Protein AF-A0A956UAB2-F1 (afdb_monomer_lite)

Secondary structure (DSSP, 8-state):
-HHHHHHHH-S-------SSS--EEEETTEEEEEHHHHSBPPPHHHHHHHHHHHHTT--HHHHHHHHHHSSSS--BHHHHHHHHHHTTS--

Structure (mmCIF, N/CA/C/O backbone):
data_AF-A0A956UAB2-F1
#
_entry.id   AF-A0A956UAB2-F1
#
loop_
_atom_site.group_PDB
_atom_site.id
_atom_site.type_symbol
_atom_site.label_atom_id
_atom_site.label_alt_id
_atom_site.label_comp_id
_atom_site.label_asym_id
_atom_site.label_entity_id
_atom_s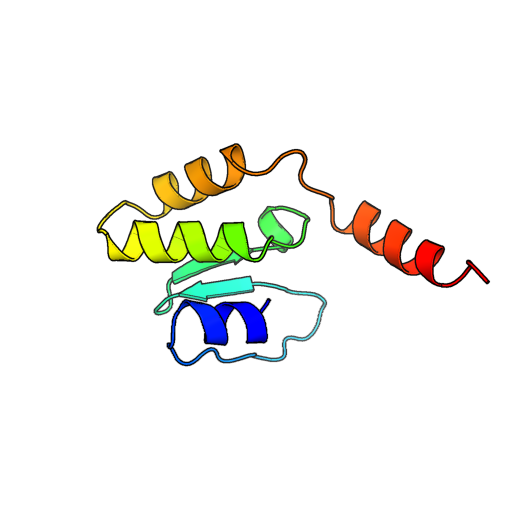ite.label_seq_id
_atom_site.pdbx_PDB_ins_code
_atom_site.Cartn_x
_atom_site.Cartn_y
_atom_site.Cartn_z
_atom_site.occupancy
_atom_site.B_iso_or_equiv
_atom_site.auth_seq_id
_atom_site.auth_comp_id
_atom_site.auth_asym_id
_atom_site.auth_atom_id
_atom_site.pdbx_PDB_model_num
ATOM 1 N N . MET A 1 1 ? 5.595 -7.403 -4.867 1.00 74.44 1 MET A N 1
ATOM 2 C CA . MET A 1 1 ? 4.489 -6.766 -4.128 1.00 74.44 1 MET A CA 1
ATOM 3 C C . MET A 1 1 ? 3.602 -7.777 -3.423 1.00 74.44 1 MET A C 1
ATOM 5 O O . MET A 1 1 ? 3.953 -8.043 -2.299 1.00 74.44 1 MET A O 1
ATOM 9 N N . ALA A 1 2 ? 2.550 -8.386 -3.995 1.00 71.81 2 ALA A N 1
ATOM 10 C CA . ALA A 1 2 ? 1.686 -9.306 -3.214 1.00 71.81 2 ALA A CA 1
ATOM 11 C C . ALA A 1 2 ? 2.485 -10.411 -2.484 1.00 71.81 2 ALA A C 1
ATOM 13 O O . ALA A 1 2 ? 2.522 -10.429 -1.263 1.00 71.81 2 ALA A O 1
ATOM 14 N N . ALA A 1 3 ? 3.283 -11.189 -3.222 1.00 75.88 3 ALA A N 1
ATOM 15 C CA . ALA A 1 3 ? 4.166 -12.208 -2.638 1.00 75.88 3 ALA A CA 1
ATOM 16 C C . ALA A 1 3 ? 5.208 -11.662 -1.632 1.00 75.88 3 ALA A C 1
ATOM 18 O O . ALA A 1 3 ? 5.629 -12.366 -0.727 1.00 75.88 3 ALA A O 1
ATOM 19 N N . GLU A 1 4 ? 5.634 -10.406 -1.790 1.00 77.38 4 GLU A N 1
ATOM 20 C CA . GLU A 1 4 ? 6.599 -9.753 -0.890 1.00 77.38 4 GLU A CA 1
ATOM 21 C C . GLU A 1 4 ? 5.927 -9.297 0.414 1.00 77.38 4 GLU A C 1
ATOM 23 O O . GLU A 1 4 ? 6.535 -9.339 1.479 1.00 77.38 4 GLU A O 1
ATOM 28 N N . LEU A 1 5 ? 4.663 -8.873 0.337 1.00 79.25 5 LEU A N 1
ATOM 29 C CA . LEU A 1 5 ? 3.853 -8.511 1.496 1.00 79.25 5 LEU A CA 1
ATOM 30 C C . LEU A 1 5 ? 3.481 -9.757 2.306 1.00 79.25 5 LEU A C 1
ATOM 32 O O . LEU A 1 5 ? 3.610 -9.724 3.524 1.00 79.25 5 LEU A O 1
ATOM 36 N N . GLU A 1 6 ? 3.118 -10.861 1.647 1.00 78.56 6 GLU A N 1
ATOM 37 C CA . GLU A 1 6 ? 2.844 -12.155 2.300 1.00 78.56 6 GLU A CA 1
ATOM 38 C C . GLU A 1 6 ? 4.043 -12.654 3.112 1.00 78.56 6 GLU A C 1
ATOM 40 O O . GLU A 1 6 ? 3.890 -13.082 4.255 1.00 78.56 6 GLU A O 1
ATOM 45 N N . GLU A 1 7 ? 5.252 -12.552 2.552 1.00 79.38 7 GLU A N 1
ATOM 46 C CA . GLU A 1 7 ? 6.484 -12.956 3.236 1.00 79.38 7 GLU A CA 1
ATOM 47 C C . GLU A 1 7 ? 6.759 -12.109 4.490 1.00 79.38 7 GLU A C 1
ATOM 49 O O . GLU A 1 7 ? 7.243 -12.623 5.498 1.00 79.38 7 GLU A O 1
ATOM 54 N N . ARG A 1 8 ? 6.447 -10.808 4.440 1.00 77.69 8 ARG A N 1
ATOM 55 C CA . ARG A 1 8 ? 6.819 -9.844 5.487 1.00 77.69 8 ARG A CA 1
ATOM 56 C C . ARG A 1 8 ? 5.776 -9.651 6.575 1.00 77.69 8 ARG A C 1
ATOM 58 O O . ARG A 1 8 ? 6.151 -9.373 7.710 1.00 77.69 8 ARG A O 1
ATOM 65 N N . LEU A 1 9 ? 4.496 -9.725 6.227 1.00 74.75 9 LEU A N 1
ATOM 66 C CA . LEU A 1 9 ? 3.390 -9.478 7.151 1.00 74.75 9 LEU A CA 1
ATOM 67 C C . LEU A 1 9 ? 2.842 -10.777 7.746 1.00 74.75 9 LEU A C 1
ATOM 69 O O . LEU A 1 9 ? 2.179 -10.722 8.773 1.00 74.75 9 LEU A O 1
ATOM 73 N N . ALA A 1 10 ? 3.141 -11.938 7.144 1.00 66.00 10 ALA A N 1
ATOM 74 C CA . ALA A 1 10 ? 2.589 -13.237 7.541 1.00 66.00 10 ALA A CA 1
ATOM 75 C C . ALA A 1 10 ? 1.043 -13.252 7.634 1.00 66.00 10 ALA A C 1
ATOM 77 O O . ALA A 1 10 ? 0.465 -14.126 8.282 1.00 66.00 10 ALA A O 1
ATOM 78 N N . GLU A 1 11 ? 0.386 -12.295 6.974 1.00 72.19 11 GLU A N 1
ATOM 79 C CA . GLU A 1 11 ? -1.062 -12.164 6.853 1.00 72.19 11 GLU A CA 1
ATOM 80 C C . GLU A 1 11 ? -1.519 -12.585 5.451 1.00 72.19 11 GLU A C 1
ATOM 82 O O . GLU A 1 11 ? -0.749 -12.584 4.486 1.00 72.19 11 GLU A O 1
ATOM 87 N N . GLU A 1 12 ? -2.785 -12.982 5.348 1.00 72.06 12 GLU A N 1
ATOM 88 C CA . GLU A 1 12 ? -3.386 -13.428 4.096 1.00 72.06 12 GLU A CA 1
ATOM 89 C C . GLU A 1 12 ? -3.569 -12.226 3.158 1.00 72.06 12 GLU A C 1
ATOM 91 O O . GLU A 1 12 ? -4.344 -11.317 3.449 1.00 72.06 12 GLU A O 1
ATOM 96 N N . THR A 1 13 ? -2.852 -12.206 2.029 1.00 79.19 13 THR A N 1
ATOM 97 C CA . THR A 1 13 ? -3.077 -11.192 0.992 1.00 79.19 13 THR A CA 1
ATOM 98 C C . THR A 1 13 ? -3.928 -11.772 -0.126 1.00 79.19 13 THR A C 1
ATOM 100 O O . THR A 1 13 ? -3.630 -12.831 -0.675 1.00 79.19 13 THR A O 1
ATOM 103 N N . GLU A 1 14 ? -4.998 -11.072 -0.495 1.00 82.19 14 GLU A N 1
ATOM 104 C CA . GLU A 1 14 ? -5.831 -11.461 -1.628 1.00 82.19 14 GLU A CA 1
ATOM 105 C C . GLU A 1 14 ? -5.533 -10.571 -2.837 1.00 82.19 14 GLU A C 1
ATOM 107 O O . GLU A 1 14 ? -5.642 -9.344 -2.785 1.00 82.19 14 GLU A O 1
ATOM 112 N N . LEU A 1 15 ? -5.199 -11.190 -3.974 1.00 82.12 15 LEU A N 1
ATOM 113 C CA . LEU A 1 15 ? -5.077 -10.470 -5.238 1.00 82.12 15 LEU A CA 1
ATOM 114 C C . LEU A 1 15 ? -6.408 -10.474 -5.999 1.00 82.12 15 LEU A C 1
ATOM 116 O O . LEU A 1 15 ? -6.691 -11.372 -6.799 1.00 82.12 15 LEU A O 1
ATOM 120 N N . VAL A 1 16 ? -7.190 -9.412 -5.826 1.00 83.81 16 VAL A N 1
ATOM 121 C CA . VAL A 1 16 ? -8.449 -9.224 -6.556 1.00 83.81 16 VAL A CA 1
ATOM 122 C C . VAL A 1 16 ? -8.172 -8.695 -7.969 1.00 83.81 16 VAL A C 1
ATOM 124 O O . VAL A 1 16 ? -7.679 -7.583 -8.170 1.00 83.81 16 VAL A O 1
ATOM 127 N N . LYS A 1 17 ? -8.501 -9.490 -8.997 1.00 79.56 17 LYS A N 1
ATOM 128 C CA . LYS A 1 17 ? -8.366 -9.060 -10.400 1.00 79.56 17 LYS A CA 1
ATOM 129 C C . LYS A 1 17 ? -9.409 -7.995 -10.733 1.00 79.56 17 LYS A C 1
ATOM 131 O O . LYS A 1 17 ? -10.594 -8.296 -10.831 1.00 79.56 17 LYS A O 1
ATOM 136 N N . SER A 1 18 ? -8.950 -6.778 -11.008 1.00 77.50 18 SER A N 1
ATOM 137 C CA . SER A 1 18 ? -9.792 -5.685 -11.500 1.00 77.50 18 SER A CA 1
ATOM 138 C C . SER A 1 18 ? -9.601 -5.439 -13.002 1.00 77.50 18 SER A C 1
ATOM 140 O O . SER A 1 18 ? -8.508 -5.597 -13.552 1.00 77.50 18 SER A O 1
ATOM 142 N N . SER A 1 19 ? -10.675 -5.042 -13.688 1.00 77.06 19 SE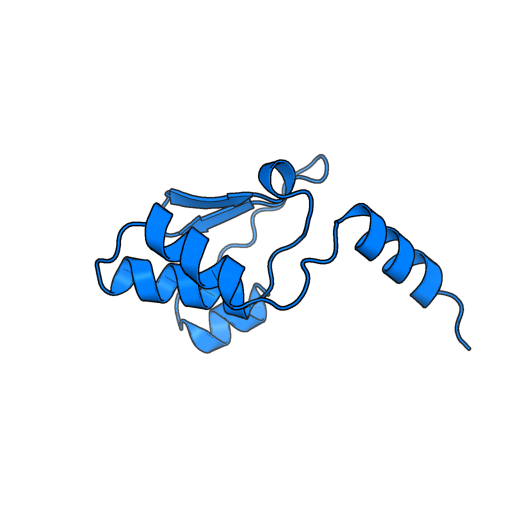R A N 1
ATOM 143 C CA . SER A 1 19 ? -10.652 -4.606 -15.090 1.00 77.06 19 SER A CA 1
ATOM 144 C C . SER A 1 19 ? -10.473 -3.086 -15.200 1.00 77.06 19 SER A C 1
ATOM 146 O O . SER A 1 19 ? -10.942 -2.340 -14.347 1.00 77.06 19 SER A O 1
ATOM 148 N N . GLY A 1 20 ? -9.846 -2.597 -16.277 1.00 79.56 20 GLY A N 1
ATOM 149 C CA . GLY A 1 20 ? -9.754 -1.151 -16.555 1.00 79.56 20 GLY A CA 1
ATOM 150 C C . GLY A 1 20 ? -8.510 -0.443 -16.003 1.00 79.56 20 GLY A C 1
ATOM 151 O O . GLY A 1 20 ? -8.467 0.783 -15.968 1.00 79.56 20 GLY A O 1
ATOM 152 N N . GLY A 1 21 ? -7.478 -1.190 -15.597 1.00 79.88 21 GLY A N 1
ATOM 153 C CA . GLY A 1 21 ? -6.186 -0.615 -15.194 1.00 79.88 21 GLY A CA 1
ATOM 154 C C . GLY A 1 21 ? -6.179 0.050 -13.813 1.00 79.88 21 GLY A C 1
ATOM 155 O O . GLY A 1 21 ? -5.258 0.827 -13.520 1.00 79.88 21 GLY A O 1
ATOM 156 N N . ILE A 1 22 ? -7.189 -0.261 -12.996 1.00 86.31 22 ILE A N 1
ATOM 157 C CA . ILE A 1 22 ? -7.288 0.102 -11.581 1.00 86.31 22 ILE A CA 1
ATOM 158 C C . ILE A 1 22 ? -6.263 -0.718 -10.798 1.00 86.31 22 ILE A C 1
ATOM 160 O O . ILE A 1 22 ? -6.074 -1.905 -11.056 1.00 86.31 22 ILE A O 1
ATOM 164 N N . PHE A 1 23 ? -5.578 -0.054 -9.874 1.00 87.75 23 PHE A N 1
ATOM 165 C CA . PHE A 1 23 ? -4.698 -0.696 -8.912 1.00 87.75 23 PHE A CA 1
ATOM 166 C C . PHE A 1 23 ? -4.872 0.028 -7.585 1.00 87.75 23 PHE A C 1
ATOM 168 O O . PHE A 1 23 ? -4.538 1.213 -7.474 1.00 87.75 23 PHE A O 1
ATOM 175 N N . GLU A 1 24 ? -5.446 -0.681 -6.629 1.00 91.38 24 GLU A N 1
ATOM 176 C CA . GLU A 1 24 ? -5.788 -0.198 -5.299 1.00 91.38 24 GLU A CA 1
ATOM 177 C C . GLU A 1 24 ? -5.298 -1.233 -4.293 1.00 91.38 24 GLU A C 1
ATOM 179 O O . GLU A 1 24 ? -5.237 -2.423 -4.607 1.00 91.38 24 GLU A O 1
ATOM 184 N N . VAL A 1 25 ? -4.866 -0.752 -3.133 1.00 91.50 25 VAL A N 1
ATOM 185 C CA . VAL A 1 25 ? -4.442 -1.587 -2.012 1.00 91.50 25 VAL A CA 1
ATOM 186 C C . VAL A 1 25 ? -5.294 -1.183 -0.826 1.00 91.50 25 VAL A C 1
ATOM 188 O O . VAL A 1 25 ? -5.364 0.006 -0.495 1.00 91.50 25 VAL A O 1
ATOM 191 N N . GLU A 1 26 ? -5.934 -2.173 -0.223 1.00 92.25 26 GLU A N 1
ATOM 192 C CA . GLU A 1 26 ? -6.773 -2.020 0.955 1.00 92.25 26 GLU A CA 1
ATOM 193 C C . GLU A 1 26 ? -6.198 -2.853 2.098 1.00 92.25 26 GLU A C 1
ATOM 195 O O . GLU A 1 26 ? -5.693 -3.951 1.868 1.00 92.25 26 GLU A O 1
ATOM 200 N N . ASP A 1 27 ? -6.290 -2.323 3.313 1.00 89.94 27 ASP A N 1
ATOM 201 C CA . ASP A 1 27 ? -5.987 -3.035 4.551 1.00 89.94 27 ASP A CA 1
ATOM 202 C C . ASP A 1 27 ? -7.214 -2.966 5.464 1.00 89.94 27 ASP A C 1
ATOM 204 O O . ASP A 1 27 ? -7.748 -1.886 5.713 1.00 89.94 27 ASP A O 1
ATOM 208 N N . ARG A 1 28 ? -7.729 -4.124 5.892 1.00 88.38 28 ARG A N 1
ATOM 209 C CA . ARG A 1 28 ? -8.952 -4.252 6.719 1.00 88.38 28 ARG A CA 1
ATOM 210 C C . ARG A 1 28 ? -10.161 -3.446 6.202 1.00 88.38 28 ARG A C 1
ATOM 212 O O . ARG A 1 28 ? -10.989 -2.976 6.980 1.00 88.38 28 ARG A O 1
ATOM 219 N N . GLY A 1 29 ? -10.286 -3.328 4.878 1.00 89.19 29 GLY A N 1
ATOM 220 C CA . GLY A 1 29 ? -11.354 -2.579 4.202 1.00 89.19 29 GLY A CA 1
ATOM 221 C C . GLY A 1 29 ? -11.116 -1.068 4.098 1.00 89.19 29 GLY A C 1
ATOM 222 O O . GLY A 1 29 ? -11.991 -0.350 3.615 1.00 89.19 29 GLY A O 1
ATOM 223 N N . GLU A 1 30 ? -9.954 -0.569 4.525 1.00 90.75 30 GLU A N 1
ATOM 224 C CA . GLU A 1 30 ? -9.539 0.819 4.341 1.00 90.75 30 GLU A CA 1
ATOM 225 C C . GLU A 1 30 ? -8.606 0.966 3.136 1.00 90.75 30 GLU A C 1
ATOM 227 O O . GLU A 1 30 ? -7.605 0.264 3.004 1.00 90.75 30 GLU A O 1
ATOM 232 N N . LEU A 1 31 ? -8.904 1.924 2.255 1.00 93.06 31 LEU A N 1
ATOM 233 C CA . LEU A 1 31 ? -8.074 2.228 1.090 1.00 93.06 31 LEU A CA 1
ATOM 234 C C . LEU A 1 31 ? -6.776 2.929 1.511 1.00 93.06 31 LEU A C 1
ATOM 236 O O . LEU A 1 31 ? -6.762 4.135 1.776 1.00 93.06 31 LEU A O 1
ATOM 240 N N . ILE A 1 32 ? -5.667 2.193 1.490 1.00 93.38 32 ILE A N 1
ATOM 241 C CA . ILE A 1 32 ? -4.351 2.709 1.882 1.00 93.38 32 ILE A CA 1
ATOM 242 C C . ILE A 1 32 ? -3.551 3.265 0.694 1.00 93.38 32 ILE A C 1
ATOM 244 O O . ILE A 1 32 ? -2.758 4.200 0.854 1.00 93.38 32 ILE A O 1
ATOM 248 N N . PHE A 1 33 ? -3.807 2.776 -0.527 1.00 92.69 33 PHE A N 1
ATOM 249 C CA . PHE A 1 33 ? -3.174 3.278 -1.749 1.00 92.69 33 PHE A CA 1
ATOM 250 C C . PHE A 1 33 ? -4.100 3.209 -2.968 1.00 92.69 33 PHE A C 1
ATOM 252 O O . PHE A 1 33 ? -4.717 2.182 -3.234 1.00 92.69 33 PHE A O 1
ATOM 259 N N . SER A 1 34 ? -4.101 4.262 -3.797 1.00 90.94 34 SER A N 1
ATOM 260 C CA . SER A 1 34 ? -4.729 4.242 -5.124 1.00 90.94 34 SER A CA 1
ATOM 261 C C . SER A 1 34 ? -3.793 4.784 -6.198 1.00 90.94 34 SER A C 1
ATOM 263 O O . SER A 1 34 ? -3.401 5.956 -6.205 1.00 90.94 34 SER A O 1
ATOM 265 N N . LYS A 1 35 ? -3.504 3.946 -7.199 1.00 88.12 35 LYS A N 1
ATOM 266 C CA . LYS A 1 35 ? -2.767 4.360 -8.399 1.00 88.12 35 LYS A CA 1
ATOM 267 C C . LYS A 1 35 ? -3.489 5.478 -9.143 1.00 88.12 35 LYS A C 1
ATOM 269 O O . LYS A 1 35 ? -2.840 6.303 -9.782 1.00 88.12 35 LYS A O 1
ATOM 274 N N . ARG A 1 36 ? -4.825 5.501 -9.116 1.00 88.75 36 ARG A N 1
ATOM 275 C CA . ARG A 1 36 ? -5.609 6.536 -9.807 1.00 88.75 36 ARG A CA 1
ATOM 276 C C . ARG A 1 36 ? -5.397 7.902 -9.169 1.00 88.75 36 ARG A C 1
ATOM 278 O O . ARG A 1 36 ? -5.263 8.885 -9.894 1.00 88.75 36 ARG A O 1
ATOM 285 N N . GLU A 1 37 ? -5.323 7.936 -7.843 1.00 87.62 37 GLU A N 1
ATOM 286 C CA . GLU A 1 37 ? -5.047 9.147 -7.074 1.00 87.62 37 GLU A CA 1
ATOM 287 C C . GLU A 1 37 ? -3.601 9.619 -7.288 1.00 87.62 37 GLU A C 1
ATOM 289 O O . GLU A 1 37 ? -3.360 10.788 -7.587 1.00 87.62 37 GLU A O 1
ATOM 294 N N . LEU A 1 38 ? -2.635 8.698 -7.205 1.00 84.25 38 LEU A N 1
ATOM 295 C CA . LEU A 1 38 ? -1.206 9.035 -7.170 1.00 84.25 38 LEU A CA 1
ATOM 296 C C . LEU A 1 38 ? -0.505 8.983 -8.530 1.00 84.25 38 LEU A C 1
ATOM 298 O O . LEU A 1 38 ? 0.659 9.362 -8.644 1.00 84.25 38 LEU A O 1
ATOM 302 N N . LYS A 1 39 ? -1.207 8.531 -9.574 1.00 84.44 39 LYS A N 1
ATOM 303 C CA . LYS A 1 39 ? -0.714 8.380 -10.953 1.00 84.44 39 LYS A CA 1
ATOM 304 C C . LYS A 1 39 ? 0.593 7.584 -11.052 1.00 84.44 39 LYS A C 1
ATOM 306 O O . LYS A 1 39 ? 1.381 7.799 -11.973 1.00 84.44 39 LYS A O 1
ATOM 311 N N . ARG A 1 40 ? 0.809 6.643 -10.133 1.00 84.50 40 ARG A N 1
ATOM 312 C CA . ARG A 1 40 ? 1.987 5.770 -10.037 1.00 84.50 40 ARG A CA 1
ATOM 313 C C . ARG A 1 40 ? 1.635 4.446 -9.376 1.00 84.50 40 ARG A C 1
ATOM 315 O O . ARG A 1 40 ? 0.565 4.328 -8.784 1.00 84.50 40 ARG A O 1
ATOM 322 N N . PHE A 1 41 ? 2.535 3.478 -9.466 1.00 85.44 41 PHE A N 1
ATOM 323 C CA . PHE A 1 41 ? 2.458 2.284 -8.630 1.00 85.44 41 PHE A CA 1
ATOM 324 C C . PHE A 1 41 ? 3.094 2.545 -7.255 1.00 85.44 41 PHE A C 1
ATOM 326 O O . PHE A 1 41 ? 3.932 3.451 -7.148 1.00 85.44 41 PHE A O 1
ATOM 333 N N . PRO A 1 42 ? 2.671 1.812 -6.213 1.00 86.44 42 PRO A N 1
ATOM 334 C CA . PRO A 1 42 ? 3.348 1.858 -4.930 1.00 86.44 42 PRO A CA 1
ATOM 335 C C . PRO A 1 42 ? 4.680 1.111 -4.988 1.00 86.44 42 PRO A C 1
ATOM 337 O O . PRO A 1 42 ? 4.921 0.323 -5.907 1.00 86.44 42 PRO A O 1
ATOM 340 N N . GLU A 1 43 ? 5.514 1.327 -3.980 1.00 86.31 43 GLU A N 1
ATOM 341 C CA . GLU A 1 43 ? 6.628 0.429 -3.663 1.00 86.31 43 GLU A CA 1
ATOM 342 C C . GLU A 1 43 ? 6.209 -0.578 -2.583 1.00 86.31 43 GLU A C 1
ATOM 344 O O . GLU A 1 43 ? 5.263 -0.329 -1.838 1.00 86.31 43 G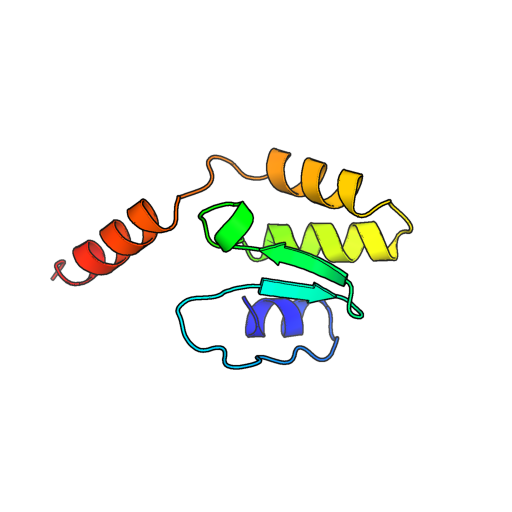LU A O 1
ATOM 349 N N . GLY A 1 44 ? 6.875 -1.736 -2.507 1.00 85.75 44 GLY A N 1
ATOM 350 C CA . GLY A 1 44 ? 6.577 -2.744 -1.479 1.00 85.75 44 GLY A CA 1
ATOM 351 C C . GLY A 1 44 ? 6.756 -2.188 -0.063 1.00 85.75 44 GLY A C 1
ATOM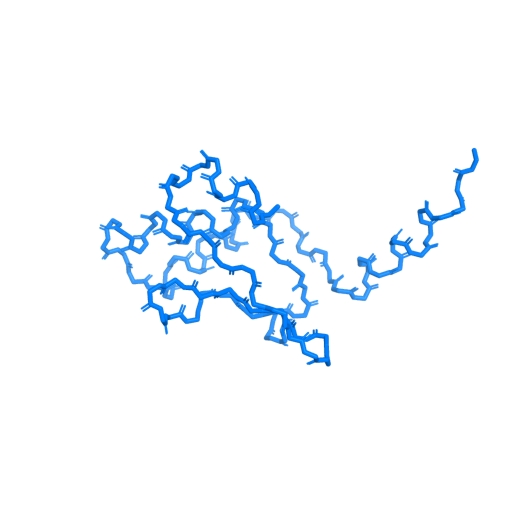 352 O O . GLY A 1 44 ? 5.861 -2.324 0.770 1.00 85.75 44 GLY A O 1
ATOM 353 N N . GLU A 1 45 ? 7.860 -1.467 0.159 1.00 86.50 45 GLU A N 1
ATOM 354 C CA . GLU A 1 45 ? 8.148 -0.767 1.419 1.00 86.50 45 GLU A CA 1
ATOM 355 C C . GLU A 1 45 ? 7.089 0.281 1.772 1.00 86.50 45 GLU A C 1
ATOM 357 O O . GLU A 1 45 ? 6.696 0.371 2.928 1.00 86.50 45 GLU A O 1
ATOM 362 N N . GLU A 1 46 ? 6.569 1.029 0.791 1.00 89.25 46 GLU A N 1
ATOM 363 C CA . GLU A 1 46 ? 5.532 2.044 1.031 1.00 89.25 46 GLU A CA 1
ATOM 364 C C . GLU A 1 46 ? 4.298 1.429 1.690 1.00 89.25 46 GLU A C 1
ATOM 366 O O . GLU A 1 46 ? 3.787 1.934 2.687 1.00 89.25 46 GLU A O 1
ATOM 371 N N . ILE A 1 47 ? 3.817 0.327 1.115 1.00 91.44 47 ILE A N 1
ATOM 372 C CA . ILE A 1 47 ? 2.629 -0.366 1.609 1.00 91.44 47 ILE A CA 1
ATOM 373 C C . ILE A 1 47 ? 2.903 -0.957 2.991 1.00 91.44 47 ILE A C 1
ATOM 375 O O . ILE A 1 47 ? 2.084 -0.810 3.895 1.00 91.44 47 ILE A O 1
ATOM 379 N N . PHE A 1 48 ? 4.073 -1.567 3.172 1.00 89.50 48 PHE A N 1
ATOM 380 C CA . PHE A 1 48 ? 4.472 -2.161 4.441 1.00 89.50 48 PHE A CA 1
ATOM 381 C C . PHE A 1 48 ? 4.599 -1.129 5.574 1.00 89.50 48 PHE A C 1
ATOM 383 O O . PHE A 1 48 ? 4.130 -1.378 6.685 1.00 89.50 48 PHE A O 1
ATOM 390 N N . GLU A 1 49 ? 5.194 0.039 5.311 1.00 90.88 49 GLU A N 1
ATOM 391 C CA . GLU A 1 49 ? 5.284 1.131 6.286 1.00 90.88 49 GLU A CA 1
ATOM 392 C C . GLU A 1 49 ? 3.899 1.650 6.681 1.00 90.88 49 GLU A C 1
ATOM 394 O O . GLU A 1 49 ? 3.660 1.893 7.865 1.00 90.88 49 GLU A O 1
ATOM 399 N N . ILE A 1 50 ? 2.977 1.791 5.720 1.00 92.75 50 ILE A N 1
ATOM 400 C CA . ILE A 1 50 ? 1.611 2.244 6.011 1.00 92.75 50 ILE A CA 1
ATOM 401 C C . ILE A 1 50 ? 0.902 1.253 6.938 1.00 92.75 50 ILE A C 1
ATOM 403 O O . ILE A 1 50 ? 0.380 1.680 7.966 1.00 92.75 50 ILE A O 1
ATOM 407 N N . ILE A 1 51 ? 0.936 -0.044 6.612 1.00 91.62 51 ILE A N 1
ATOM 408 C CA . ILE A 1 51 ? 0.280 -1.097 7.405 1.00 91.62 51 ILE A CA 1
ATOM 409 C C . ILE A 1 51 ? 0.847 -1.127 8.828 1.00 91.62 51 ILE A C 1
ATOM 411 O O . ILE A 1 51 ? 0.096 -1.000 9.791 1.00 91.62 51 ILE A O 1
ATOM 415 N N . GLN A 1 52 ? 2.176 -1.169 8.987 1.00 91.56 52 GLN A N 1
ATOM 416 C CA . GLN A 1 52 ? 2.791 -1.179 10.320 1.00 91.56 52 GLN A CA 1
ATOM 417 C C . GLN A 1 52 ? 2.447 0.058 11.155 1.00 91.56 52 GLN A C 1
ATOM 419 O O . GLN A 1 52 ? 2.269 -0.036 12.371 1.00 91.56 52 GLN A O 1
ATOM 424 N N . MET A 1 53 ? 2.387 1.236 10.531 1.00 91.12 53 MET A N 1
ATOM 425 C CA . MET A 1 53 ? 2.031 2.457 11.246 1.00 91.12 53 MET A CA 1
ATOM 426 C C . MET A 1 53 ? 0.576 2.421 11.713 1.00 91.12 53 MET A C 1
ATOM 428 O O . MET A 1 53 ? 0.316 2.722 12.880 1.00 91.12 53 MET A O 1
ATOM 432 N N . VAL A 1 54 ? -0.345 2.012 10.842 1.00 92.19 54 VAL A N 1
ATOM 433 C CA . VAL A 1 54 ? -1.764 1.871 11.191 1.00 92.19 54 VAL A CA 1
ATOM 434 C C . VAL A 1 54 ? -1.947 0.836 12.306 1.00 92.19 54 VAL A C 1
ATOM 436 O O . VAL A 1 54 ? -2.607 1.134 13.301 1.00 92.19 54 VAL A O 1
ATOM 439 N N . ASP A 1 55 ? -1.270 -0.313 12.234 1.00 89.88 55 ASP A N 1
ATOM 440 C CA . ASP A 1 55 ? -1.290 -1.331 13.295 1.00 89.88 55 ASP A CA 1
ATOM 441 C C . ASP A 1 55 ? -0.706 -0.836 14.626 1.00 89.88 55 ASP A C 1
ATOM 443 O O . ASP A 1 55 ? -1.177 -1.215 15.699 1.00 89.88 55 ASP A O 1
ATOM 447 N N . SER A 1 56 ? 0.284 0.063 14.587 1.00 89.81 56 SER A N 1
ATOM 448 C CA . SER A 1 56 ? 0.818 0.718 15.791 1.00 89.81 56 SER A CA 1
ATOM 449 C C . SER A 1 56 ? -0.116 1.784 16.391 1.00 89.81 56 SER A C 1
ATOM 451 O O . SER A 1 56 ? 0.205 2.373 17.426 1.00 89.81 56 SER A O 1
ATOM 453 N N . GLY A 1 57 ? -1.277 2.020 15.768 1.00 90.69 57 GLY A N 1
ATOM 454 C CA . GLY A 1 57 ? -2.296 2.975 16.202 1.00 90.69 57 GLY A CA 1
ATOM 455 C C . GLY A 1 57 ? -2.120 4.386 15.639 1.00 90.69 57 GLY A C 1
ATOM 456 O O . GLY A 1 57 ? -2.757 5.322 16.126 1.00 90.69 57 GLY A O 1
ATOM 457 N N . GLU A 1 58 ? -1.255 4.570 14.639 1.00 93.25 58 GLU A N 1
ATOM 458 C CA . GLU A 1 58 ? -1.096 5.861 13.976 1.00 93.25 58 GLU A CA 1
ATOM 459 C C . GLU A 1 58 ? -2.224 6.106 12.958 1.00 93.25 58 GLU A C 1
ATOM 461 O O . GLU A 1 58 ? -2.637 5.188 12.250 1.00 93.25 58 GLU A O 1
ATOM 466 N N . PRO A 1 59 ? -2.702 7.354 12.815 1.00 93.62 59 PRO A N 1
ATOM 467 C CA . PRO A 1 59 ? -3.690 7.702 11.798 1.00 93.62 59 PRO A CA 1
ATOM 468 C C . PRO A 1 59 ? -3.202 7.432 10.365 1.00 93.62 59 PRO A C 1
ATOM 470 O O . PRO A 1 59 ? -2.057 7.743 10.012 1.00 93.62 59 PRO A O 1
ATOM 473 N N . LEU A 1 60 ? -4.097 6.924 9.509 1.00 91.00 60 LEU A N 1
ATOM 474 C CA . LEU A 1 60 ? -3.798 6.572 8.115 1.00 91.00 60 LEU A CA 1
ATOM 475 C C . LEU A 1 60 ? -3.246 7.752 7.297 1.00 91.00 60 LEU A C 1
ATOM 477 O O . LEU A 1 60 ? -2.342 7.583 6.481 1.00 91.00 60 LEU A O 1
ATOM 481 N N . ASP A 1 61 ? -3.752 8.967 7.508 1.00 91.38 61 ASP A N 1
ATOM 482 C CA . ASP A 1 61 ? -3.278 10.167 6.811 1.00 91.38 61 ASP A CA 1
ATOM 483 C C . ASP A 1 61 ? -1.804 10.465 7.125 1.00 91.38 61 ASP A C 1
ATOM 485 O O . ASP A 1 61 ? -1.014 10.774 6.224 1.00 91.38 61 ASP A O 1
ATOM 489 N N . LYS A 1 62 ? -1.411 10.296 8.391 1.00 91.75 62 LYS A N 1
ATOM 490 C CA . LYS A 1 62 ? -0.029 10.455 8.847 1.00 91.75 62 LYS A CA 1
ATOM 491 C C . LYS A 1 62 ? 0.864 9.342 8.301 1.00 91.75 62 LYS A C 1
ATOM 493 O O . LYS A 1 62 ? 1.966 9.639 7.835 1.00 91.75 62 LYS A O 1
ATOM 498 N N . ALA A 1 63 ? 0.383 8.099 8.308 1.0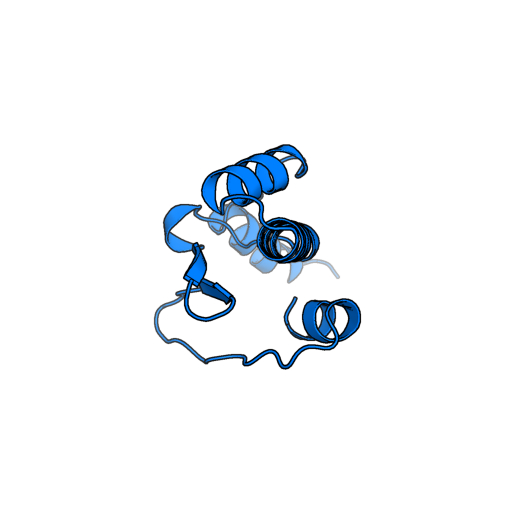0 91.56 63 ALA A N 1
ATOM 499 C CA . ALA A 1 63 ? 1.091 6.951 7.746 1.00 91.56 63 ALA A CA 1
ATOM 500 C C . ALA A 1 63 ? 1.376 7.136 6.245 1.00 91.56 63 ALA A C 1
ATOM 502 O O . ALA A 1 63 ? 2.532 7.088 5.824 1.00 91.56 63 ALA A O 1
ATOM 503 N N . ARG A 1 64 ? 0.352 7.487 5.450 1.00 89.69 64 ARG A N 1
ATOM 504 C CA . ARG A 1 64 ? 0.483 7.766 4.006 1.00 89.69 64 ARG A CA 1
ATOM 505 C C . ARG A 1 64 ? 1.453 8.906 3.720 1.00 89.69 64 ARG A C 1
ATOM 507 O O . ARG A 1 64 ? 2.201 8.845 2.747 1.00 89.69 64 ARG A O 1
ATOM 514 N N . LYS A 1 65 ? 1.432 9.973 4.524 1.00 89.06 65 LYS A N 1
ATOM 515 C CA . LYS A 1 65 ? 2.346 11.104 4.337 1.00 89.06 65 LYS A CA 1
ATOM 516 C C . LYS A 1 65 ? 3.794 10.691 4.594 1.00 89.06 65 LYS A C 1
ATOM 518 O O . LYS A 1 65 ? 4.646 10.952 3.750 1.00 89.06 65 LYS A O 1
ATOM 523 N N . LYS A 1 66 ? 4.057 10.018 5.717 1.00 89.19 66 LYS A N 1
ATOM 524 C CA . LYS A 1 66 ? 5.411 9.604 6.102 1.00 89.19 66 LYS A CA 1
ATOM 525 C C . LYS A 1 66 ? 6.005 8.594 5.117 1.00 89.19 66 LYS A C 1
ATOM 527 O O . LYS A 1 66 ? 7.121 8.812 4.660 1.00 89.19 66 LYS A O 1
ATOM 532 N N . ALA A 1 67 ? 5.237 7.575 4.726 1.00 85.50 67 ALA A N 1
ATOM 533 C CA . ALA A 1 67 ? 5.673 6.564 3.758 1.00 85.50 67 ALA A CA 1
ATOM 534 C C . ALA A 1 67 ? 5.963 7.145 2.362 1.00 85.50 67 ALA A C 1
ATOM 536 O O . ALA A 1 67 ? 6.721 6.588 1.580 1.00 85.50 67 ALA A O 1
ATOM 537 N N . ARG A 1 68 ? 5.374 8.296 2.016 1.00 82.25 68 ARG A N 1
ATOM 538 C CA . ARG A 1 68 ? 5.677 8.999 0.759 1.00 82.25 68 ARG A CA 1
ATOM 539 C C . ARG A 1 68 ? 6.925 9.863 0.842 1.00 82.25 68 ARG A C 1
ATOM 541 O O . ARG A 1 68 ? 7.568 10.074 -0.180 1.00 82.25 68 ARG A O 1
ATOM 548 N N . GLU A 1 69 ? 7.225 10.401 2.018 1.00 83.00 69 GLU A N 1
ATOM 549 C CA . GLU A 1 69 ? 8.427 11.202 2.263 1.00 83.00 69 GLU A CA 1
ATOM 550 C C . GLU A 1 69 ? 9.690 10.326 2.332 1.00 83.00 69 GLU A C 1
ATOM 552 O O . GLU A 1 69 ? 10.778 10.822 2.045 1.00 83.00 69 GLU A O 1
ATOM 557 N N . SER A 1 70 ? 9.556 9.033 2.658 1.00 73.75 70 SER A N 1
ATOM 558 C CA . SER A 1 70 ? 10.657 8.059 2.677 1.00 73.75 70 SER A CA 1
ATOM 559 C C . SER A 1 70 ? 11.074 7.554 1.284 1.00 73.75 70 SER A C 1
ATOM 561 O O . SER A 1 70 ? 12.177 7.026 1.143 1.00 73.75 70 SER A O 1
ATOM 563 N N . ILE A 1 71 ? 10.263 7.768 0.239 1.00 76.31 71 ILE A N 1
ATOM 564 C CA . ILE A 1 71 ? 10.542 7.301 -1.131 1.00 76.31 71 ILE A CA 1
ATOM 565 C C . ILE A 1 71 ? 11.247 8.393 -1.940 1.00 76.31 71 ILE A C 1
ATOM 567 O O . ILE A 1 71 ? 10.695 9.466 -2.198 1.00 76.31 71 ILE A O 1
ATOM 571 N N . SER A 1 72 ? 12.458 8.101 -2.415 1.00 61.84 72 SER A N 1
ATOM 572 C CA . SER A 1 72 ? 13.182 8.969 -3.344 1.00 61.84 72 SER A CA 1
ATOM 573 C C . SER A 1 72 ? 12.591 8.858 -4.758 1.00 61.84 72 SER A C 1
ATOM 575 O O . SER A 1 72 ? 12.853 7.888 -5.459 1.00 61.84 72 SER A O 1
ATOM 577 N N . GLU A 1 73 ? 11.830 9.872 -5.180 1.00 63.03 73 GLU A N 1
ATOM 578 C CA . GLU A 1 73 ? 11.326 10.091 -6.552 1.00 63.03 73 GLU A CA 1
ATOM 579 C C . GLU A 1 73 ? 10.282 9.067 -7.062 1.00 63.03 73 GLU A C 1
ATOM 581 O O . GLU A 1 73 ? 10.611 8.073 -7.714 1.00 63.03 73 GLU A O 1
ATOM 586 N N . PRO A 1 74 ? 8.978 9.334 -6.865 1.00 60.53 74 PRO A N 1
ATOM 587 C CA . PRO A 1 74 ? 7.922 8.469 -7.377 1.00 60.53 74 PRO A CA 1
ATOM 588 C C . PRO A 1 74 ? 7.890 8.396 -8.917 1.00 60.53 74 PRO A C 1
ATOM 590 O O . PRO A 1 74 ? 7.484 9.343 -9.597 1.00 60.53 74 PRO A O 1
ATOM 593 N N . ILE A 1 75 ? 8.219 7.233 -9.488 1.00 66.62 75 ILE A N 1
ATOM 594 C CA . ILE A 1 75 ? 8.101 6.981 -10.933 1.00 66.62 75 ILE A CA 1
ATOM 595 C C . ILE A 1 75 ? 6.617 6.925 -11.322 1.00 66.62 75 ILE A C 1
ATOM 597 O O . ILE A 1 75 ? 5.884 6.009 -10.945 1.00 66.62 75 ILE A O 1
ATOM 601 N N . SER A 1 76 ? 6.157 7.894 -12.118 1.00 71.75 76 SER A N 1
ATOM 602 C CA . SER A 1 76 ? 4.769 7.912 -12.601 1.00 71.75 76 SER A CA 1
ATOM 603 C C . SER A 1 76 ? 4.440 6.683 -13.459 1.00 71.75 76 SER A C 1
ATOM 605 O O . SER A 1 76 ? 5.301 6.128 -14.138 1.00 71.75 76 SER A O 1
ATOM 607 N N . PHE A 1 77 ? 3.165 6.293 -13.512 1.00 70.88 77 PHE A N 1
ATOM 608 C CA . PHE A 1 77 ? 2.685 5.179 -14.336 1.00 70.88 77 PHE A CA 1
ATOM 609 C C . PHE A 1 77 ? 3.061 5.333 -15.813 1.00 70.88 77 PHE A C 1
ATOM 611 O O . PHE A 1 77 ? 3.408 4.353 -16.465 1.00 70.88 77 PHE A O 1
ATOM 618 N N . GLY A 1 78 ? 3.018 6.560 -16.338 1.00 75.31 78 GLY A N 1
ATOM 619 C CA . GLY A 1 78 ? 3.434 6.834 -17.710 1.00 75.31 78 GLY A CA 1
ATOM 620 C C . GLY A 1 78 ? 4.915 6.533 -17.911 1.00 75.31 78 GLY A C 1
ATOM 621 O O . GLY A 1 78 ? 5.280 5.859 -18.866 1.00 75.31 78 GLY A O 1
ATOM 622 N N . GLN A 1 79 ? 5.764 6.962 -16.981 1.00 74.06 79 GLN A N 1
ATOM 623 C CA . GLN A 1 79 ? 7.205 6.737 -17.057 1.00 74.06 79 GLN A CA 1
ATOM 624 C C . GLN A 1 79 ? 7.584 5.275 -16.804 1.00 74.06 79 GLN A C 1
ATOM 626 O O . GLN A 1 79 ? 8.436 4.738 -17.505 1.00 74.06 79 GLN A O 1
ATOM 631 N N . TRP A 1 80 ? 6.886 4.596 -15.895 1.00 74.69 80 TRP A N 1
ATOM 632 C CA . TRP A 1 80 ? 6.982 3.151 -15.710 1.00 74.69 80 TRP A CA 1
ATOM 633 C C . TRP A 1 80 ? 6.581 2.388 -16.977 1.00 74.69 80 TRP A C 1
ATOM 635 O O . TRP A 1 80 ? 7.317 1.510 -17.414 1.00 74.69 80 TRP A O 1
ATOM 645 N N . LEU A 1 81 ? 5.462 2.748 -17.618 1.00 72.25 81 LEU A N 1
ATOM 646 C CA . LEU A 1 81 ? 5.010 2.101 -18.853 1.00 72.25 81 LEU A CA 1
ATOM 647 C C . LEU A 1 81 ? 6.019 2.330 -19.982 1.00 72.25 81 LEU A C 1
ATOM 649 O O . LEU A 1 81 ? 6.326 1.413 -20.737 1.00 72.25 81 LEU A O 1
ATOM 653 N N . GLN A 1 82 ? 6.579 3.536 -20.067 1.00 75.50 82 GLN A N 1
ATOM 654 C CA . GLN A 1 82 ? 7.655 3.849 -21.004 1.00 75.50 82 GLN A CA 1
ATOM 655 C C . GLN A 1 82 ? 8.907 3.010 -20.722 1.00 75.50 82 GLN A C 1
ATOM 657 O O . GLN A 1 82 ? 9.477 2.449 -21.652 1.00 75.50 82 GLN A O 1
ATOM 662 N N . ASN A 1 83 ? 9.312 2.868 -19.460 1.00 75.69 83 ASN A N 1
ATOM 663 C CA . ASN A 1 83 ? 10.451 2.035 -19.075 1.00 75.69 83 ASN A CA 1
ATOM 664 C C . ASN A 1 83 ? 10.191 0.544 -19.352 1.00 75.69 83 ASN A C 1
ATOM 666 O O . ASN A 1 83 ? 11.087 -0.143 -19.829 1.00 75.69 83 ASN A O 1
ATOM 670 N N . LEU A 1 84 ? 8.965 0.054 -19.151 1.00 71.44 84 LEU A N 1
ATOM 671 C CA . LEU A 1 84 ? 8.560 -1.319 -19.467 1.00 71.44 84 LEU A CA 1
ATOM 672 C C . LEU A 1 84 ? 8.582 -1.594 -20.978 1.00 71.44 84 LEU A C 1
ATOM 674 O O . LEU A 1 84 ? 9.024 -2.656 -21.413 1.00 71.44 84 LEU A O 1
ATOM 678 N N . LEU A 1 85 ? 8.114 -0.641 -21.788 1.00 71.75 85 LEU A N 1
ATOM 679 C CA . LEU A 1 85 ? 8.128 -0.759 -23.247 1.00 71.75 85 LEU A CA 1
ATOM 680 C C . LEU A 1 85 ? 9.553 -0.645 -23.811 1.00 71.75 85 LEU A C 1
ATOM 682 O O . LEU A 1 85 ? 9.884 -1.357 -24.756 1.00 71.75 85 LEU A O 1
ATOM 686 N N . LYS A 1 86 ? 10.411 0.183 -23.202 1.00 69.62 86 LYS A N 1
ATOM 687 C CA . LYS A 1 86 ? 11.837 0.316 -23.555 1.00 69.62 86 LYS A CA 1
ATOM 688 C C . LYS A 1 86 ? 12.678 -0.882 -23.100 1.00 69.62 86 LYS A C 1
ATOM 690 O O . LYS A 1 86 ? 13.583 -1.294 -23.814 1.00 69.62 86 LYS A O 1
ATOM 695 N N . GLY A 1 87 ? 12.351 -1.491 -21.960 1.00 57.22 87 GLY A N 1
ATOM 696 C CA . GLY A 1 87 ? 13.032 -2.676 -21.425 1.00 57.22 87 GLY A CA 1
ATOM 697 C C . GLY A 1 87 ? 12.821 -3.962 -22.235 1.00 57.22 87 GLY A C 1
ATOM 698 O O . GLY A 1 87 ? 13.465 -4.966 -21.956 1.00 57.22 87 GLY A O 1
ATOM 699 N N . ARG A 1 88 ? 11.953 -3.949 -23.259 1.00 50.94 88 ARG A N 1
ATOM 700 C CA . ARG A 1 88 ? 11.792 -5.060 -24.214 1.00 50.94 88 ARG A CA 1
ATOM 701 C C . ARG A 1 88 ? 12.760 -4.971 -25.408 1.00 50.94 88 ARG A C 1
ATOM 703 O O . ARG A 1 88 ? 12.781 -5.875 -26.236 1.00 50.94 88 ARG A O 1
ATOM 710 N N . THR A 1 89 ? 13.579 -3.920 -25.493 1.00 48.25 89 THR A N 1
ATOM 711 C CA . THR A 1 89 ? 14.606 -3.753 -26.534 1.00 48.25 89 THR A CA 1
ATOM 712 C C . THR A 1 89 ? 15.986 -3.509 -25.925 1.00 48.25 89 THR A C 1
ATOM 714 O O . THR A 1 89 ? 16.605 -2.480 -26.171 1.00 48.25 89 THR A O 1
ATOM 717 N N . SER A 1 90 ? 16.478 -4.457 -25.134 1.00 42.94 90 SER A N 1
ATOM 718 C CA . SER A 1 90 ? 17.919 -4.634 -24.940 1.00 42.94 90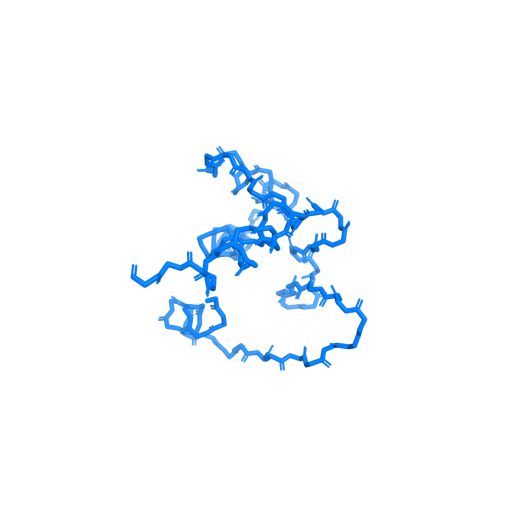 SER A CA 1
ATOM 719 C C . SER A 1 90 ? 18.221 -6.122 -25.033 1.00 42.94 90 SER A C 1
ATOM 721 O O . SER A 1 90 ? 17.835 -6.899 -24.163 1.00 42.94 90 SER A O 1
ATOM 723 N N . ASN A 1 91 ? 18.834 -6.480 -26.160 1.00 41.12 91 ASN A N 1
ATOM 724 C CA . ASN A 1 91 ? 19.658 -7.670 -26.331 1.00 41.12 91 ASN A CA 1
ATOM 725 C C . ASN A 1 91 ? 21.036 -7.417 -25.713 1.00 41.12 91 ASN A C 1
ATOM 727 O O . ASN A 1 91 ? 21.457 -6.236 -25.741 1.00 41.12 91 ASN A O 1
#

Radius of gyration: 14.34 Å; chains: 1; bounding box: 31×25×43 Å

pLDDT: mean 80.81, std 11.54, range [41.12, 93.62]

Foldseek 3Di:
DQVLCCVVVVDDDDDDDDPDPWDFDDDPNHTLDTCVVVQADDDPQLVVQLVVCVVVVHDSVVSNVVSVVPDDDGQGPVNVVVVVVVVVPDD

Sequence (91 aa):
MAAELEERLAEETELVKSSGGIFEVEDRGELIFSKRELKRFPEGEEIFEIIQMVDSGEPLDKARKKARESISEPISFGQWLQNLLKGRTSN